Protein AF-A0A9E5EWK5-F1 (afdb_monomer_lite)

Secondary structure (DSSP, 8-state):
----------------S-TT--PPTT---S--SSS-TTEE-TTS-B-TT-SB-TTSSEEEETTEEEE---SS----EESS---SS--EEEEEEPPTT-EEEEESSSSEEEEE-TTTSSS----TT--TTSEEEEEE-

Structure (mmCIF, N/CA/C/O backbone):
data_AF-A0A9E5EWK5-F1
#
_entry.id   AF-A0A9E5EWK5-F1
#
loop_
_atom_site.group_PDB
_atom_site.id
_atom_site.type_symbol
_atom_site.label_atom_id
_atom_site.label_alt_id
_atom_site.label_comp_id
_atom_site.label_asym_id
_atom_site.label_entity_id
_atom_site.label_seq_id
_atom_site.pdbx_PDB_ins_code
_atom_site.Cartn_x
_atom_site.Cartn_y
_atom_site.Cartn_z
_atom_site.occupancy
_atom_site.B_iso_or_equiv
_atom_site.auth_seq_id
_atom_site.auth_comp_id
_atom_site.auth_asym_id
_atom_site.auth_atom_id
_atom_site.pdbx_PDB_model_num
ATOM 1 N N . MET A 1 1 ? -38.463 17.429 -42.740 1.00 44.38 1 MET A N 1
ATOM 2 C CA . MET A 1 1 ? -37.543 18.026 -41.748 1.00 44.38 1 MET A CA 1
ATOM 3 C C . MET A 1 1 ? -37.048 16.875 -40.898 1.00 44.38 1 MET A C 1
ATOM 5 O O . MET A 1 1 ? -37.863 16.232 -40.251 1.00 44.38 1 MET A O 1
ATOM 9 N N . ASN A 1 2 ? -35.772 16.523 -41.029 1.00 39.06 2 ASN A N 1
ATOM 10 C CA . ASN A 1 2 ? -35.231 15.262 -40.527 1.00 39.06 2 ASN A CA 1
ATOM 11 C C . ASN A 1 2 ? -34.687 15.478 -39.111 1.00 39.06 2 ASN A C 1
ATOM 13 O O . ASN A 1 2 ? -33.796 16.304 -38.929 1.00 39.06 2 ASN A O 1
ATOM 17 N N . ALA A 1 3 ? -35.221 14.755 -38.127 1.00 37.91 3 ALA A N 1
ATOM 18 C CA . ALA A 1 3 ? -34.670 14.727 -36.778 1.00 37.91 3 ALA A CA 1
ATOM 19 C C . ALA A 1 3 ? -33.645 13.588 -36.684 1.00 37.91 3 ALA A C 1
ATOM 21 O O . ALA A 1 3 ? -34.001 12.412 -36.728 1.00 37.91 3 ALA A O 1
ATOM 22 N N . THR A 1 4 ? -32.368 13.949 -36.589 1.00 44.97 4 THR A N 1
ATOM 23 C CA . THR A 1 4 ? -31.270 13.017 -36.318 1.00 44.97 4 THR A CA 1
ATOM 24 C C . THR A 1 4 ? -31.229 12.729 -34.819 1.00 44.97 4 THR A C 1
ATOM 26 O O . THR A 1 4 ? -30.990 13.633 -34.021 1.00 44.97 4 THR A O 1
ATOM 29 N N . LEU A 1 5 ? -31.460 11.473 -34.432 1.00 38.50 5 LEU A N 1
ATOM 30 C CA . LEU A 1 5 ? -31.268 10.992 -33.065 1.00 38.50 5 LEU A CA 1
ATOM 31 C C . LEU A 1 5 ? -29.778 10.667 -32.867 1.00 38.50 5 LEU A C 1
ATOM 33 O O . LEU A 1 5 ? -29.259 9.751 -33.501 1.00 38.50 5 LEU A O 1
ATOM 37 N N . ILE A 1 6 ? -29.084 11.420 -32.012 1.00 46.44 6 ILE A N 1
ATOM 38 C CA . ILE A 1 6 ? -27.714 11.105 -31.586 1.00 46.44 6 ILE A CA 1
ATOM 39 C C . ILE A 1 6 ? -27.814 10.329 -30.274 1.00 46.44 6 ILE A C 1
ATOM 41 O O . ILE A 1 6 ? -28.071 10.905 -29.217 1.00 46.44 6 ILE A O 1
ATOM 45 N N . THR A 1 7 ? -27.626 9.014 -30.337 1.00 42.53 7 THR A N 1
ATOM 46 C CA . THR A 1 7 ? -27.492 8.179 -29.142 1.00 42.53 7 THR A CA 1
ATOM 47 C C . THR A 1 7 ? -26.082 8.365 -28.591 1.00 42.53 7 THR A C 1
ATOM 49 O O . THR A 1 7 ? -25.114 7.848 -29.144 1.00 42.53 7 THR A O 1
ATOM 52 N N . LEU A 1 8 ? -25.949 9.136 -27.513 1.00 35.41 8 LEU A N 1
ATOM 53 C CA . LEU A 1 8 ? -24.696 9.263 -26.777 1.00 35.41 8 LEU A CA 1
ATOM 54 C C . LEU A 1 8 ? -24.528 8.012 -25.901 1.00 35.41 8 LEU A C 1
ATOM 56 O O . LEU A 1 8 ? -25.081 7.930 -24.805 1.00 35.41 8 LEU A O 1
ATOM 60 N N . THR A 1 9 ? -23.793 7.009 -26.381 1.00 46.00 9 THR A N 1
ATOM 61 C CA . THR A 1 9 ? -23.341 5.905 -25.527 1.00 46.00 9 THR A CA 1
ATOM 62 C C . THR A 1 9 ? -22.274 6.438 -24.583 1.00 46.00 9 THR A C 1
ATOM 64 O O . THR A 1 9 ? -21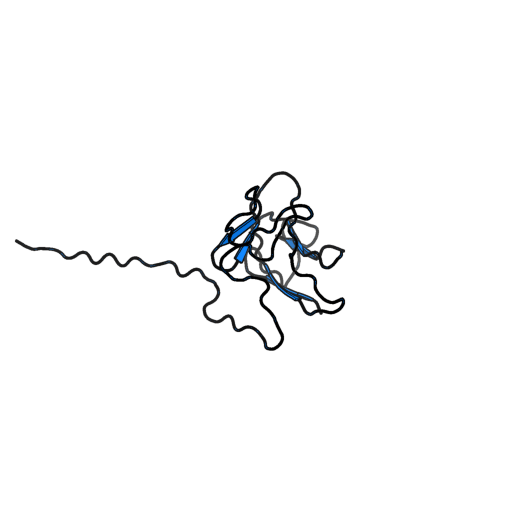.107 6.568 -24.949 1.00 46.00 9 THR A O 1
ATOM 67 N N . LEU A 1 10 ? -22.687 6.776 -23.363 1.00 42.75 10 LEU A N 1
ATOM 68 C CA . LEU A 1 10 ? -21.782 7.039 -22.256 1.00 42.75 10 LEU A CA 1
ATOM 69 C C . LEU A 1 10 ? -21.128 5.707 -21.872 1.00 42.75 10 LEU A C 1
ATOM 71 O O . LEU A 1 10 ? -21.693 4.913 -21.123 1.00 42.75 10 LEU A O 1
ATOM 75 N N . SER A 1 11 ? -19.949 5.431 -22.422 1.00 42.97 11 SER A N 1
ATOM 76 C CA . SER A 1 11 ? -19.096 4.353 -21.939 1.00 42.97 11 SER A CA 1
ATOM 77 C C . SER A 1 11 ? -18.630 4.728 -20.534 1.00 42.97 11 SER A C 1
ATOM 79 O O . SER A 1 11 ? -17.667 5.480 -20.375 1.00 42.97 11 SER A O 1
ATOM 81 N N . LEU A 1 12 ? -19.334 4.241 -19.506 1.00 41.34 12 LEU A N 1
ATOM 82 C CA . LEU A 1 12 ? -18.756 4.153 -18.172 1.00 41.34 12 LEU A CA 1
ATOM 83 C C . LEU A 1 12 ? -17.489 3.311 -18.315 1.00 41.34 12 LEU A C 1
ATOM 85 O O . LEU A 1 12 ? -17.561 2.124 -18.631 1.00 41.34 12 LEU A O 1
ATOM 89 N N . ALA A 1 13 ? -16.331 3.935 -18.112 1.00 38.28 13 ALA A N 1
ATOM 90 C CA . ALA A 1 13 ? -15.112 3.207 -17.824 1.00 38.28 13 ALA A CA 1
ATOM 91 C C . ALA A 1 13 ? -15.381 2.419 -16.538 1.00 38.28 13 ALA A C 1
ATOM 93 O O . ALA A 1 13 ? -15.375 2.979 -15.443 1.00 38.28 13 ALA A O 1
ATOM 94 N N . ILE A 1 14 ? -15.719 1.140 -16.691 1.00 42.34 14 ILE A N 1
ATOM 95 C CA . ILE A 1 14 ? -15.770 0.190 -15.591 1.00 42.34 14 ILE A CA 1
ATOM 96 C C . ILE A 1 14 ? -14.359 0.193 -15.018 1.00 42.34 14 ILE A C 1
ATOM 98 O O . ILE A 1 14 ? -13.403 -0.208 -15.682 1.00 42.34 14 ILE A O 1
ATOM 102 N N . SER A 1 15 ? -14.232 0.748 -13.816 1.00 43.12 15 SER A N 1
ATOM 103 C CA . SER A 1 15 ? -13.030 0.661 -13.008 1.00 43.12 15 SER A CA 1
ATOM 104 C C . SER A 1 15 ? -12.573 -0.788 -13.012 1.00 43.12 15 SER A C 1
ATOM 106 O O . SER A 1 15 ? -13.332 -1.678 -12.641 1.00 43.12 15 SER A O 1
ATOM 108 N N . GLN A 1 16 ? -11.344 -1.010 -13.458 1.00 41.84 16 GLN A N 1
ATOM 109 C CA . GLN A 1 16 ? -10.674 -2.301 -13.506 1.00 41.84 16 GLN A CA 1
ATOM 110 C C . GLN A 1 16 ? -10.341 -2.773 -12.073 1.00 41.84 16 GLN A C 1
ATOM 112 O O . GLN A 1 16 ? -9.182 -2.933 -11.709 1.00 41.84 16 GLN A O 1
ATOM 117 N N . ALA A 1 17 ? -11.357 -2.903 -11.219 1.00 49.75 17 ALA A N 1
ATOM 118 C CA . ALA A 1 17 ? -11.374 -3.942 -10.210 1.00 49.75 17 ALA A CA 1
ATOM 119 C C . ALA A 1 17 ? -11.696 -5.205 -11.008 1.00 49.75 17 ALA A C 1
ATOM 121 O O . ALA A 1 17 ? -12.767 -5.298 -11.606 1.00 49.75 17 ALA A O 1
ATOM 122 N N . ASP A 1 18 ? -10.688 -6.055 -11.158 1.00 57.50 18 ASP A N 1
ATOM 123 C CA . ASP A 1 18 ? -10.648 -7.154 -12.112 1.00 57.50 18 ASP A CA 1
ATOM 124 C C . ASP A 1 18 ? -11.975 -7.927 -12.128 1.00 57.50 18 ASP A C 1
ATOM 126 O O . ASP A 1 18 ? -12.426 -8.423 -11.095 1.00 57.50 18 ASP A O 1
ATOM 130 N N . ALA A 1 19 ? -12.632 -8.002 -13.288 1.00 53.25 19 ALA A N 1
ATOM 131 C CA . ALA A 1 19 ? -13.984 -8.554 -13.431 1.00 53.25 19 ALA A CA 1
ATOM 132 C C . ALA A 1 19 ? -14.075 -10.068 -13.110 1.00 53.25 19 ALA A C 1
ATOM 134 O O . ALA A 1 19 ? -15.131 -10.675 -13.287 1.00 53.25 19 ALA A O 1
ATOM 135 N N . GLY A 1 20 ? -12.981 -10.669 -12.633 1.00 65.88 20 GLY A N 1
ATOM 136 C CA . GLY A 1 20 ? -12.865 -12.057 -12.205 1.00 65.88 20 GLY A CA 1
ATOM 137 C C . GLY A 1 20 ? -12.131 -12.267 -10.877 1.00 65.88 20 GLY A C 1
ATOM 138 O O . GLY A 1 20 ? -11.776 -13.410 -10.601 1.00 65.88 20 GLY A O 1
ATOM 139 N N . PHE A 1 21 ? -11.892 -11.237 -10.048 1.00 80.75 21 PHE A N 1
ATOM 140 C CA . PHE A 1 21 ? -11.300 -11.474 -8.724 1.00 80.75 21 PHE A CA 1
ATOM 141 C C . PHE A 1 21 ? -12.251 -12.316 -7.861 1.00 80.75 21 PHE A C 1
ATOM 143 O O . PHE A 1 21 ? -13.358 -11.890 -7.520 1.00 80.75 21 PHE A O 1
ATOM 150 N N . VAL A 1 22 ? -11.797 -13.509 -7.479 1.00 85.81 22 VAL A N 1
ATOM 151 C CA . VAL A 1 22 ? -12.502 -14.403 -6.558 1.00 85.81 22 VAL A CA 1
ATOM 152 C C . VAL A 1 22 ? -11.692 -14.489 -5.275 1.00 85.81 22 VAL A C 1
ATOM 154 O O . VAL A 1 22 ? -10.545 -14.925 -5.286 1.00 85.81 22 VAL A O 1
ATOM 157 N N . LEU A 1 23 ? -12.302 -14.085 -4.161 1.00 89.56 23 LEU A N 1
ATOM 158 C CA . LEU A 1 23 ? -11.684 -14.207 -2.847 1.00 89.56 23 LEU A CA 1
ATOM 159 C C . LEU A 1 23 ? -11.451 -15.686 -2.517 1.00 89.56 23 LEU A C 1
ATOM 161 O O . LEU A 1 23 ? -12.397 -16.475 -2.477 1.00 89.56 23 LEU A O 1
ATOM 165 N N . GLU A 1 24 ? -10.198 -16.045 -2.257 1.00 92.44 24 GLU A N 1
ATOM 166 C CA . GLU A 1 24 ? -9.836 -17.397 -1.845 1.00 92.44 24 GLU A CA 1
ATOM 167 C C . GLU A 1 24 ? -10.522 -17.780 -0.517 1.00 92.44 24 GLU A C 1
ATOM 169 O O . GLU A 1 24 ? -10.591 -16.958 0.407 1.00 92.44 24 GLU A O 1
ATOM 174 N N . PRO A 1 25 ? -11.014 -19.027 -0.367 1.00 94.31 25 PRO A N 1
ATOM 175 C CA . PRO A 1 25 ? -11.586 -19.489 0.892 1.00 94.31 25 PRO A CA 1
ATOM 176 C C . PRO A 1 25 ? -10.622 -19.296 2.069 1.00 94.31 25 PRO A C 1
ATOM 178 O O . PRO A 1 25 ? -9.459 -19.682 2.005 1.00 94.31 25 PRO A O 1
ATOM 181 N N . GLY A 1 26 ? -11.119 -18.712 3.161 1.00 93.62 26 GLY A N 1
ATOM 182 C CA . GLY A 1 26 ? -10.323 -18.432 4.361 1.00 93.62 26 GLY A CA 1
ATOM 183 C C . GLY A 1 26 ? -9.641 -17.061 4.372 1.00 93.62 26 GLY A C 1
ATOM 184 O O . GLY A 1 26 ? -9.216 -16.620 5.440 1.00 93.62 26 GLY A O 1
ATOM 185 N N . PHE A 1 27 ? -9.604 -16.343 3.246 1.00 95.19 27 PHE A N 1
ATOM 186 C CA . PHE A 1 27 ? -9.165 -14.950 3.223 1.00 95.19 27 PHE A CA 1
ATOM 187 C C . PHE A 1 27 ? -10.303 -13.990 3.564 1.00 95.19 27 PHE A C 1
ATOM 189 O O . PHE A 1 27 ? -11.481 -14.242 3.309 1.00 95.19 27 PHE A O 1
ATOM 196 N N . LYS A 1 28 ? -9.928 -12.837 4.122 1.00 93.38 28 LYS A N 1
ATOM 197 C CA . LYS A 1 28 ? -10.811 -11.689 4.328 1.00 93.38 28 LYS A CA 1
ATOM 198 C C . LYS A 1 28 ? -10.249 -10.501 3.561 1.00 93.38 28 LYS A C 1
ATOM 200 O O . LYS A 1 28 ? -9.063 -10.201 3.666 1.00 93.38 28 LYS A O 1
ATOM 205 N N . LEU A 1 29 ? -11.115 -9.795 2.839 1.00 93.12 29 LEU A N 1
ATOM 206 C CA . LEU A 1 29 ? -10.739 -8.555 2.172 1.00 93.12 29 LEU A CA 1
ATOM 207 C C . LEU A 1 29 ? -10.338 -7.482 3.187 1.00 93.12 29 LEU A C 1
ATOM 209 O O . LEU A 1 29 ? -11.084 -7.182 4.122 1.00 93.12 29 LEU A O 1
ATOM 213 N N . LEU A 1 30 ? -9.172 -6.879 2.958 1.00 93.00 30 LEU A N 1
ATOM 214 C CA . LEU A 1 30 ? -8.732 -5.691 3.683 1.00 93.00 30 LEU A CA 1
ATOM 215 C C . LEU A 1 30 ? -9.262 -4.399 3.044 1.00 93.00 30 LEU A C 1
ATOM 217 O O . LEU A 1 30 ? -9.530 -3.422 3.738 1.00 93.00 30 LEU A O 1
ATOM 221 N N . LEU A 1 31 ? -9.424 -4.402 1.719 1.00 93.12 31 LEU A N 1
ATOM 222 C CA . LEU A 1 31 ? -10.014 -3.303 0.964 1.00 93.12 31 LEU A CA 1
ATOM 223 C C . LEU A 1 31 ? -11.504 -3.566 0.761 1.00 93.12 31 LEU A C 1
ATOM 225 O O . LEU A 1 31 ? -11.891 -4.627 0.282 1.00 93.12 31 LEU A O 1
ATOM 229 N N . ASN A 1 32 ? -12.344 -2.578 1.067 1.00 92.38 32 ASN A N 1
ATOM 230 C CA . ASN A 1 32 ? -13.780 -2.650 0.778 1.00 92.38 32 ASN A CA 1
ATOM 231 C C . ASN A 1 32 ? -14.129 -2.232 -0.667 1.00 92.38 32 ASN A C 1
ATOM 233 O O . ASN A 1 32 ? -15.295 -2.247 -1.051 1.00 92.38 32 ASN A O 1
ATOM 237 N N . GLY A 1 33 ? -13.126 -1.804 -1.440 1.00 91.19 33 GLY A N 1
ATOM 238 C CA . GLY A 1 33 ? -13.241 -1.377 -2.833 1.00 91.19 33 GLY A CA 1
ATOM 239 C C . GLY A 1 33 ? -13.875 0.002 -3.069 1.00 91.19 33 GLY A C 1
ATOM 240 O O . GLY A 1 33 ? -13.977 0.425 -4.221 1.00 91.19 33 GLY A O 1
ATOM 241 N N . LYS A 1 34 ? -14.280 0.718 -2.015 1.00 95.19 34 LYS A N 1
ATOM 242 C CA . LYS A 1 34 ? -15.056 1.963 -2.101 1.00 95.19 34 LYS A CA 1
ATOM 243 C C . LYS A 1 34 ? -14.336 3.172 -1.512 1.00 95.19 34 LYS A C 1
ATOM 245 O O . LYS A 1 34 ? -14.307 4.228 -2.136 1.00 95.19 34 LYS A O 1
ATOM 250 N N . ASP A 1 35 ? -13.820 3.042 -0.298 1.00 98.19 35 ASP A N 1
ATOM 251 C CA . ASP A 1 35 ? -13.277 4.150 0.487 1.00 98.19 35 ASP A CA 1
ATOM 252 C C . ASP A 1 35 ? -12.151 3.663 1.419 1.00 98.19 35 ASP A C 1
ATOM 254 O O . ASP A 1 35 ? -11.723 2.511 1.355 1.00 98.19 35 ASP A O 1
ATOM 258 N N . LEU A 1 36 ? -11.625 4.551 2.262 1.00 98.50 36 LEU A N 1
ATOM 259 C CA . LEU A 1 36 ? -10.544 4.251 3.205 1.00 98.50 36 LEU A CA 1
ATOM 260 C C . LEU A 1 36 ? -11.053 3.720 4.557 1.00 98.50 36 LEU A C 1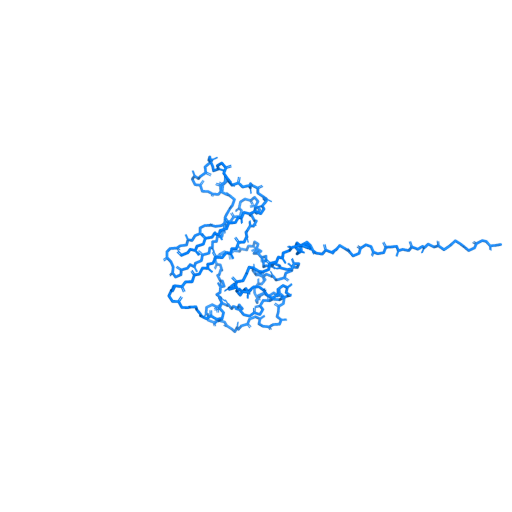
ATOM 262 O O . LEU A 1 36 ? -10.338 3.806 5.558 1.00 98.50 36 LEU A O 1
ATOM 266 N N . THR A 1 37 ? -12.267 3.166 4.616 1.00 98.25 37 THR A N 1
ATOM 267 C CA . THR A 1 37 ? -12.776 2.531 5.842 1.00 98.25 37 THR A CA 1
ATOM 268 C C . THR A 1 37 ? -11.849 1.424 6.316 1.00 98.25 37 THR A C 1
ATOM 270 O O . THR A 1 37 ? -11.370 0.610 5.527 1.00 98.25 37 THR A O 1
ATOM 273 N N . GLY A 1 38 ? -11.600 1.394 7.623 1.00 97.62 38 GLY A N 1
ATOM 274 C CA . GLY A 1 38 ? -10.656 0.467 8.239 1.00 97.62 38 GLY A CA 1
ATOM 275 C C . GLY A 1 38 ? -9.198 0.922 8.172 1.00 97.62 38 GLY A C 1
ATOM 276 O O . GLY A 1 38 ? -8.330 0.169 8.613 1.00 97.62 38 GLY A O 1
ATOM 277 N N . TRP A 1 39 ? -8.916 2.140 7.697 1.00 98.38 39 TRP A N 1
ATOM 278 C CA . TRP A 1 39 ? -7.575 2.727 7.663 1.00 98.38 39 TRP A CA 1
ATOM 279 C C . TRP A 1 39 ? -7.490 4.012 8.484 1.00 98.38 39 TRP A C 1
ATOM 281 O O . TRP A 1 39 ? -8.456 4.767 8.605 1.00 98.38 39 TRP A O 1
ATOM 291 N N . ARG A 1 40 ? -6.311 4.282 9.051 1.00 97.88 40 ARG A N 1
ATOM 292 C CA . ARG A 1 40 ? -6.027 5.499 9.826 1.00 97.88 40 ARG A CA 1
ATOM 293 C C . ARG A 1 40 ? -4.560 5.906 9.760 1.00 97.88 40 ARG A C 1
ATOM 295 O O . ARG A 1 40 ? -3.700 5.105 9.402 1.00 97.88 40 ARG A O 1
ATOM 302 N N . TYR A 1 41 ? -4.260 7.122 10.202 1.00 97.25 41 TYR A N 1
ATOM 303 C CA . TYR A 1 41 ? -2.915 7.474 10.673 1.00 97.25 41 TYR A CA 1
ATOM 304 C C . TYR A 1 41 ? -2.721 7.048 12.129 1.00 97.25 41 TYR A C 1
ATOM 306 O O . TYR A 1 41 ? -3.698 6.880 12.855 1.00 97.25 41 TYR A O 1
ATOM 314 N N . SER A 1 42 ? -1.467 6.866 12.554 1.00 91.56 42 SER A N 1
ATOM 315 C CA . SER A 1 42 ? -1.101 6.257 13.845 1.00 91.56 42 SER A CA 1
ATOM 316 C C . SER A 1 42 ? -1.840 6.876 15.027 1.00 91.56 42 SER A C 1
ATOM 318 O O . SER A 1 42 ? -2.365 6.156 15.868 1.00 91.56 42 SER A O 1
ATOM 320 N N . ASN A 1 43 ? -1.935 8.206 15.035 1.00 87.12 43 ASN A N 1
ATOM 321 C CA . ASN A 1 43 ? -2.594 8.990 16.079 1.00 87.12 43 ASN A CA 1
ATOM 322 C C . ASN A 1 43 ? -3.794 9.789 15.541 1.00 87.12 43 ASN A C 1
ATOM 324 O O . ASN A 1 43 ? -4.166 10.812 16.110 1.00 87.12 43 ASN A O 1
ATOM 328 N N . GLY A 1 44 ? -4.359 9.373 14.405 1.00 91.88 44 GLY A N 1
ATOM 329 C CA . GLY A 1 44 ? -5.485 10.044 13.758 1.00 91.88 44 GLY A CA 1
ATOM 330 C C . GLY A 1 44 ? -6.796 9.266 13.895 1.00 91.88 44 GLY A C 1
ATOM 331 O O . GLY A 1 44 ? -6.775 8.060 14.162 1.00 91.88 44 GLY A O 1
ATOM 332 N N . PRO A 1 45 ? -7.947 9.928 13.679 1.00 96.06 45 PRO A N 1
ATOM 333 C CA . PRO A 1 45 ? -9.211 9.219 13.530 1.00 96.06 45 PRO A CA 1
ATOM 334 C C . PRO A 1 45 ? -9.165 8.299 12.303 1.00 96.06 45 PRO A C 1
ATOM 336 O O . PRO A 1 45 ? -8.398 8.531 11.364 1.00 96.06 45 PRO A O 1
ATOM 339 N N . ALA A 1 46 ? -10.024 7.280 12.300 1.00 97.62 46 ALA A N 1
ATOM 340 C CA . ALA A 1 46 ? -10.233 6.455 11.119 1.00 97.62 46 ALA A CA 1
ATOM 341 C C . ALA A 1 46 ? -10.742 7.291 9.934 1.00 97.62 46 ALA A C 1
ATOM 343 O O . ALA A 1 46 ? -11.417 8.317 10.095 1.00 97.62 46 ALA A O 1
ATOM 344 N N . PHE A 1 47 ? -10.422 6.836 8.727 1.00 98.12 47 PHE A N 1
ATOM 345 C CA . PHE A 1 47 ? -10.889 7.420 7.474 1.00 98.12 47 PHE A CA 1
ATOM 346 C C . PHE A 1 47 ? -12.206 6.793 6.994 1.00 98.12 47 PHE A C 1
ATOM 348 O O . PHE A 1 47 ? -12.497 6.809 5.801 1.00 98.12 47 PHE A O 1
ATOM 355 N N . ASP A 1 48 ? -13.014 6.263 7.913 1.00 97.88 48 ASP A N 1
ATOM 356 C CA . ASP A 1 48 ? -14.260 5.572 7.586 1.00 97.88 48 ASP A CA 1
ATOM 357 C C . ASP A 1 48 ? -15.212 6.455 6.769 1.00 97.88 48 ASP A C 1
ATOM 359 O O . ASP A 1 48 ? -15.468 7.618 7.095 1.00 97.88 48 ASP A O 1
ATOM 363 N N . GLY A 1 49 ? -15.686 5.899 5.652 1.00 98.00 49 GLY A N 1
ATOM 364 C CA . GLY A 1 49 ? -16.517 6.581 4.659 1.00 98.00 49 GLY A CA 1
ATOM 365 C C . GLY A 1 49 ? -15.800 7.636 3.807 1.00 98.00 49 GLY A C 1
ATOM 366 O O . GLY A 1 49 ? -16.449 8.286 2.985 1.00 98.00 49 GLY A O 1
ATOM 367 N N . LYS A 1 50 ? -14.487 7.853 3.975 1.00 98.50 50 LYS A N 1
ATOM 368 C CA . LYS A 1 50 ? -13.738 8.895 3.254 1.00 98.50 50 LYS A CA 1
ATOM 369 C C . LYS A 1 50 ? -12.980 8.321 2.067 1.00 98.50 50 LYS A C 1
ATOM 371 O O . LYS A 1 50 ? -12.187 7.396 2.202 1.00 98.50 50 LYS A O 1
ATOM 376 N N . ALA A 1 51 ? -13.138 8.959 0.911 1.00 98.25 51 ALA A N 1
ATOM 377 C CA . ALA A 1 51 ? -12.351 8.633 -0.276 1.00 98.25 51 ALA A CA 1
ATOM 378 C C . ALA A 1 51 ? -10.881 9.081 -0.169 1.00 98.25 51 ALA A C 1
ATOM 380 O O . ALA A 1 51 ? -10.043 8.569 -0.899 1.00 98.25 51 ALA A O 1
ATOM 381 N N . ASN A 1 52 ? -10.555 10.031 0.717 1.00 98.19 52 ASN A N 1
ATOM 382 C CA . ASN A 1 52 ? -9.211 10.595 0.857 1.00 98.19 52 ASN A CA 1
ATOM 383 C C . ASN A 1 52 ? -8.794 10.681 2.328 1.00 98.19 52 ASN A C 1
ATOM 385 O O . ASN A 1 52 ? -9.610 11.009 3.195 1.00 98.19 52 ASN A O 1
ATOM 389 N N . ALA A 1 53 ? -7.510 10.445 2.591 1.00 97.12 53 ALA A N 1
ATOM 390 C CA . ALA A 1 53 ? -6.885 10.790 3.859 1.00 97.12 53 ALA A CA 1
ATOM 391 C C . ALA A 1 53 ? -6.830 12.317 4.024 1.00 97.12 53 ALA A C 1
ATOM 393 O O . ALA A 1 53 ? -6.909 13.071 3.052 1.00 97.12 53 ALA A O 1
ATOM 394 N N . SER A 1 54 ? -6.682 12.786 5.263 1.00 93.44 54 SER A N 1
ATOM 395 C CA . SER A 1 54 ? -6.796 14.212 5.609 1.00 93.44 54 SER A CA 1
ATOM 396 C C . SER A 1 54 ? -5.790 15.132 4.910 1.00 93.44 54 SER A C 1
ATOM 398 O O . SER A 1 54 ? -6.062 16.317 4.760 1.00 93.44 54 SER A O 1
ATOM 400 N N . ASP A 1 55 ? -4.639 14.607 4.500 1.00 93.56 55 ASP A N 1
ATOM 401 C CA . ASP A 1 55 ? -3.571 15.327 3.794 1.00 93.56 55 ASP A CA 1
ATOM 402 C C . ASP A 1 55 ? -3.524 15.006 2.288 1.00 93.56 55 ASP A C 1
ATOM 404 O O . ASP A 1 55 ? -2.614 15.444 1.588 1.00 93.56 55 ASP A O 1
ATOM 408 N N . GLY A 1 56 ? -4.469 14.201 1.790 1.00 95.00 56 GLY A N 1
ATOM 409 C CA . GLY A 1 56 ? -4.502 13.742 0.404 1.00 95.00 56 GLY A CA 1
ATOM 410 C C . GLY A 1 56 ? -3.399 12.748 0.031 1.00 95.00 56 GLY A C 1
ATOM 411 O O . GLY A 1 56 ? -3.312 12.377 -1.138 1.00 95.00 56 GLY A O 1
ATOM 412 N N . ARG A 1 57 ? -2.570 12.273 0.974 1.00 96.50 57 ARG A N 1
ATOM 413 C CA . ARG A 1 57 ? -1.496 11.316 0.664 1.00 96.50 57 ARG A CA 1
ATOM 414 C C . ARG A 1 57 ? -2.033 9.982 0.168 1.00 96.50 57 ARG A C 1
ATOM 416 O O . ARG A 1 57 ? -1.388 9.333 -0.647 1.00 96.50 57 ARG A O 1
ATOM 423 N N . TYR A 1 58 ? -3.194 9.579 0.662 1.00 98.06 58 TYR A N 1
ATOM 424 C CA . TYR A 1 58 ? -3.832 8.340 0.262 1.00 98.06 58 TYR A CA 1
ATOM 425 C C . TYR A 1 58 ? -5.256 8.594 -0.186 1.00 98.06 58 TYR A C 1
ATOM 427 O O . TYR A 1 58 ? -5.975 9.394 0.418 1.00 98.06 58 TYR A O 1
ATOM 435 N N . SER A 1 59 ? -5.660 7.880 -1.227 1.00 98.19 59 SER A N 1
ATOM 436 C CA . SER A 1 59 ? -7.017 7.933 -1.757 1.00 98.19 59 SER A CA 1
ATOM 437 C C . SER A 1 59 ? -7.505 6.540 -2.127 1.00 98.19 59 SER A C 1
ATOM 439 O O . SER A 1 59 ? -6.713 5.694 -2.529 1.00 98.19 59 SER A O 1
ATOM 441 N N . ALA A 1 60 ? -8.797 6.294 -1.973 1.00 98.00 60 ALA A N 1
ATOM 442 C CA . ALA A 1 60 ? -9.459 5.094 -2.451 1.00 98.00 60 ALA A CA 1
ATOM 443 C C . ALA A 1 60 ? -10.168 5.418 -3.761 1.00 98.00 60 ALA A C 1
ATOM 445 O O . ALA A 1 60 ? -10.959 6.362 -3.840 1.00 98.00 60 ALA A O 1
ATOM 446 N N . LYS A 1 61 ? -9.868 4.648 -4.801 1.00 95.38 61 LYS A N 1
ATOM 447 C CA . LYS A 1 61 ? -10.459 4.832 -6.123 1.00 95.38 61 LYS A CA 1
ATOM 448 C C . LYS A 1 61 ? -10.371 3.528 -6.894 1.00 95.38 61 LYS A C 1
ATOM 450 O O . LYS A 1 61 ? -9.333 2.879 -6.860 1.00 95.38 61 LYS A O 1
ATOM 455 N N . ASP A 1 62 ? -11.421 3.172 -7.631 1.00 91.06 62 ASP A N 1
ATOM 456 C CA . ASP A 1 62 ? -11.415 2.019 -8.542 1.00 91.06 62 ASP A CA 1
ATOM 457 C C . ASP A 1 62 ? -10.976 0.707 -7.857 1.00 91.06 62 ASP A C 1
ATOM 459 O O . ASP A 1 62 ? -10.101 0.007 -8.368 1.00 91.06 62 ASP A O 1
ATOM 463 N N . GLY A 1 63 ? -11.499 0.415 -6.662 1.00 91.69 63 GLY A N 1
ATOM 464 C CA . GLY A 1 63 ? -11.179 -0.817 -5.935 1.00 91.69 63 GLY A CA 1
ATOM 465 C C . GLY A 1 63 ? -9.832 -0.839 -5.196 1.00 91.69 63 GLY A C 1
ATOM 466 O O . GLY A 1 63 ? -9.555 -1.807 -4.494 1.00 91.69 63 GLY A O 1
ATOM 467 N N . LYS A 1 64 ? -9.002 0.205 -5.315 1.00 94.69 64 LYS A N 1
ATOM 468 C CA . LYS A 1 64 ? -7.619 0.243 -4.804 1.00 94.69 64 LYS A CA 1
ATOM 469 C C . LYS A 1 64 ? -7.349 1.455 -3.918 1.00 94.69 64 LYS A C 1
ATOM 471 O O . LYS A 1 64 ? -8.022 2.481 -4.019 1.00 94.69 64 LYS A O 1
ATOM 476 N N . ILE A 1 65 ? -6.306 1.344 -3.097 1.00 97.75 65 ILE A N 1
ATOM 477 C CA . ILE A 1 65 ? -5.679 2.488 -2.433 1.00 97.75 65 ILE A CA 1
ATOM 478 C C . ILE A 1 65 ? -4.557 3.008 -3.331 1.00 97.75 65 ILE A C 1
ATOM 480 O O . ILE A 1 65 ? -3.700 2.252 -3.779 1.00 97.75 65 ILE A O 1
ATOM 484 N N . ILE A 1 66 ? -4.567 4.310 -3.584 1.00 97.44 66 ILE A N 1
ATOM 485 C CA . ILE A 1 66 ? -3.558 5.038 -4.345 1.00 97.44 66 ILE A CA 1
ATOM 486 C C . ILE A 1 66 ? -2.731 5.860 -3.360 1.00 97.44 66 ILE A C 1
ATOM 488 O O . ILE A 1 66 ? -3.286 6.623 -2.565 1.00 97.44 66 ILE A O 1
ATOM 492 N N . VAL A 1 67 ? -1.407 5.713 -3.434 1.00 97.19 67 VAL A N 1
ATOM 493 C CA . VAL A 1 67 ? -0.445 6.551 -2.712 1.00 97.19 67 VAL A CA 1
ATOM 494 C C . VAL A 1 67 ? -0.053 7.716 -3.615 1.00 97.19 67 VAL A C 1
ATOM 496 O O . VAL A 1 67 ? 0.559 7.519 -4.660 1.00 97.19 67 VAL A O 1
ATOM 499 N N . ASN A 1 68 ? -0.408 8.931 -3.214 1.00 96.88 68 ASN A N 1
ATOM 500 C CA . ASN A 1 68 ? -0.137 10.144 -3.972 1.00 96.88 68 ASN A CA 1
ATOM 501 C C . ASN A 1 68 ? 1.263 10.703 -3.637 1.00 96.88 68 ASN A C 1
ATOM 503 O O . ASN A 1 68 ? 1.711 10.620 -2.485 1.00 96.88 68 ASN A O 1
ATOM 507 N N . PRO A 1 69 ? 1.973 11.311 -4.604 1.00 93.81 69 PRO A N 1
ATOM 508 C CA . PRO A 1 69 ? 3.230 12.003 -4.334 1.00 93.81 69 PRO A CA 1
ATOM 509 C C . PRO A 1 69 ? 3.066 13.125 -3.300 1.00 93.81 69 PRO A C 1
ATOM 511 O O . PRO A 1 69 ? 2.052 13.818 -3.257 1.00 93.81 69 PRO A O 1
ATOM 514 N N . GLY A 1 70 ? 4.091 13.347 -2.479 1.00 90.12 70 GLY A N 1
ATOM 515 C CA . GLY A 1 70 ? 4.077 14.415 -1.481 1.00 90.12 70 GLY A CA 1
ATOM 516 C C . GLY A 1 70 ? 5.367 14.488 -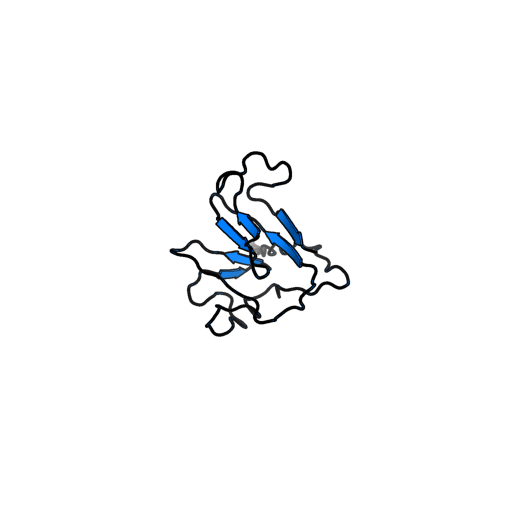0.670 1.00 90.12 70 GLY A C 1
ATOM 517 O O . GLY A 1 70 ? 6.179 13.560 -0.681 1.00 90.12 70 GLY A O 1
ATOM 518 N N . LYS A 1 71 ? 5.556 15.594 0.056 1.00 87.12 71 LYS A N 1
ATOM 519 C CA . LYS A 1 71 ? 6.758 15.833 0.869 1.00 87.12 71 LYS A CA 1
ATOM 520 C C . LYS A 1 71 ? 6.739 15.029 2.168 1.00 87.12 71 LYS A C 1
ATOM 522 O O . LYS A 1 71 ? 5.724 14.988 2.856 1.00 87.12 71 LYS A O 1
ATOM 527 N N . GLY A 1 72 ? 7.882 14.449 2.523 1.00 87.88 72 GLY A N 1
ATOM 528 C CA . GLY A 1 72 ? 8.047 13.665 3.747 1.00 87.88 72 GLY A CA 1
ATOM 529 C C . GLY A 1 72 ? 7.367 12.297 3.699 1.00 87.88 72 GLY A C 1
ATOM 530 O O . GLY A 1 72 ? 6.659 11.961 2.745 1.00 87.88 72 GLY A O 1
ATOM 531 N N . THR A 1 73 ? 7.600 11.517 4.751 1.00 87.31 73 THR A N 1
ATOM 532 C CA . THR A 1 73 ? 7.033 10.179 4.918 1.00 87.31 73 THR A CA 1
ATOM 533 C C . THR A 1 73 ? 5.662 10.271 5.564 1.00 87.31 73 THR A C 1
ATOM 535 O O . THR A 1 73 ? 5.498 10.889 6.613 1.00 87.31 73 THR A O 1
ATOM 538 N N . ALA A 1 74 ? 4.697 9.589 4.969 1.00 92.88 74 ALA A N 1
ATOM 539 C CA . ALA A 1 74 ? 3.403 9.329 5.567 1.00 92.88 74 ALA A CA 1
ATOM 540 C C . ALA A 1 74 ? 3.164 7.818 5.540 1.00 92.88 74 ALA A C 1
ATOM 542 O O . ALA A 1 74 ? 3.693 7.109 4.684 1.00 92.88 74 ALA A O 1
ATOM 543 N N . GLN A 1 75 ? 2.446 7.337 6.544 1.00 95.25 75 GLN A N 1
ATOM 544 C CA . GLN A 1 75 ? 2.151 5.927 6.767 1.00 95.25 75 GLN A CA 1
ATOM 545 C C . GLN A 1 75 ? 0.688 5.837 7.187 1.00 95.25 75 GLN A C 1
ATOM 547 O O . GLN A 1 75 ? 0.210 6.709 7.912 1.00 95.25 75 GLN A O 1
ATOM 552 N N . MET A 1 76 ? -0.009 4.793 6.750 1.00 96.19 76 MET A N 1
ATOM 553 C CA . MET A 1 76 ? -1.326 4.431 7.263 1.00 96.19 76 MET A CA 1
ATOM 554 C C . MET A 1 76 ? -1.283 3.037 7.876 1.00 96.19 76 MET A C 1
ATOM 556 O O . MET A 1 76 ? -0.441 2.213 7.521 1.00 96.19 76 MET A O 1
ATOM 560 N N . TRP A 1 77 ? -2.214 2.786 8.783 1.00 97.06 77 TRP A N 1
ATOM 561 C CA . TRP A 1 77 ? -2.374 1.529 9.493 1.00 97.06 77 TRP A CA 1
ATOM 562 C C . TRP A 1 77 ? -3.795 1.033 9.326 1.00 97.06 77 TRP A C 1
ATOM 564 O O . TRP A 1 77 ? -4.733 1.828 9.217 1.00 97.06 77 TRP A O 1
ATOM 574 N N . THR A 1 78 ? -3.946 -0.283 9.386 1.00 96.81 78 THR A N 1
ATOM 575 C CA . THR A 1 78 ? -5.246 -0.894 9.608 1.00 96.81 78 THR A CA 1
ATOM 576 C C . THR A 1 78 ? -5.769 -0.463 10.979 1.00 96.81 78 THR A C 1
ATOM 578 O O . THR A 1 78 ? -5.020 -0.343 11.952 1.00 96.81 78 THR A O 1
ATOM 581 N N . VAL A 1 79 ? -7.067 -0.188 11.064 1.00 96.88 79 VAL A N 1
ATOM 582 C CA . VAL A 1 79 ? -7.767 -0.010 12.343 1.00 96.88 79 VAL A CA 1
ATOM 583 C C . VAL A 1 79 ? -7.892 -1.361 13.041 1.00 96.88 79 VAL A C 1
ATOM 585 O O . VAL A 1 79 ? -7.722 -1.449 14.252 1.00 96.88 79 VAL A O 1
ATOM 588 N N . GLN A 1 80 ? -8.159 -2.413 12.263 1.00 95.12 80 GLN A N 1
ATOM 589 C CA . GLN A 1 80 ? -8.173 -3.788 12.740 1.00 95.12 80 GLN A CA 1
ATOM 590 C C . GLN A 1 80 ? -6.749 -4.257 13.084 1.00 95.12 80 GLN A C 1
ATOM 592 O O . GLN A 1 80 ? -5.806 -4.020 12.326 1.00 95.12 80 GLN A O 1
ATOM 597 N N . GLU A 1 81 ? -6.629 -4.991 14.188 1.00 94.44 81 GLU A N 1
ATOM 598 C CA . GLU A 1 81 ? -5.447 -5.781 14.527 1.00 94.44 81 GLU A CA 1
ATOM 599 C C . GLU A 1 81 ? -5.613 -7.238 14.073 1.00 94.44 81 GLU A C 1
ATOM 601 O O . GLU A 1 81 ? -6.726 -7.748 13.910 1.00 94.44 81 GLU A O 1
ATOM 606 N N . PHE A 1 82 ? -4.485 -7.909 13.859 1.00 94.69 82 PHE A N 1
ATOM 607 C CA . PHE A 1 82 ? -4.427 -9.282 13.368 1.00 94.69 82 PHE A CA 1
ATOM 608 C C . PHE A 1 82 ? -3.648 -10.159 14.353 1.00 94.69 82 PHE A C 1
ATOM 610 O O . PHE A 1 82 ? -2.745 -9.646 15.026 1.00 94.69 82 PHE A O 1
ATOM 617 N N . PRO A 1 83 ? -3.974 -11.466 14.439 1.00 94.50 83 PRO A N 1
ATOM 618 C CA . PRO A 1 83 ? -3.212 -12.417 15.245 1.00 94.50 83 PRO A CA 1
ATOM 619 C C . PRO A 1 83 ? -1.731 -12.427 14.854 1.00 94.50 83 PRO A C 1
ATOM 621 O O . PRO A 1 83 ? -1.342 -11.898 13.811 1.00 94.50 83 PRO A O 1
ATOM 624 N N . THR A 1 84 ? -0.887 -13.023 15.701 1.00 92.56 84 THR A N 1
ATOM 625 C CA . THR A 1 84 ? 0.550 -13.156 15.416 1.00 92.56 84 THR A CA 1
ATOM 626 C C . THR A 1 84 ? 0.778 -13.773 14.040 1.00 92.56 84 THR A C 1
ATOM 628 O O . THR A 1 84 ? 1.471 -13.161 13.222 1.00 92.56 84 THR A O 1
ATOM 631 N N . ASP A 1 85 ? 0.097 -14.886 13.780 1.00 95.31 85 ASP A N 1
ATOM 632 C CA . ASP A 1 85 ? 0.206 -15.650 12.545 1.00 95.31 85 ASP A CA 1
ATOM 633 C C . ASP A 1 85 ? -0.978 -15.328 11.634 1.00 95.31 85 ASP A C 1
ATOM 635 O O . ASP A 1 85 ? -2.142 -15.435 12.033 1.00 95.31 85 ASP A O 1
ATOM 639 N N . PHE A 1 86 ? -0.683 -14.902 10.412 1.00 95.62 86 PHE A N 1
ATOM 640 C CA . PHE A 1 86 ? -1.676 -14.636 9.383 1.00 95.62 86 PHE A CA 1
ATOM 641 C C . PHE A 1 86 ? -1.037 -14.751 8.005 1.00 95.62 86 PHE A C 1
ATOM 643 O O . PHE A 1 86 ? 0.137 -14.447 7.831 1.00 95.62 86 PHE A O 1
ATOM 650 N N . HIS A 1 87 ? -1.856 -15.107 7.022 1.00 96.94 87 HIS A N 1
ATOM 651 C CA . HIS A 1 87 ? -1.464 -15.117 5.623 1.00 96.94 87 HIS A CA 1
ATOM 652 C C . HIS A 1 87 ? -1.919 -13.805 4.963 1.00 96.94 87 HIS A C 1
ATOM 654 O O . HIS A 1 87 ? -3.115 -13.507 4.923 1.00 96.94 87 HIS A O 1
ATOM 660 N N . LEU A 1 88 ? -0.977 -13.006 4.458 1.00 96.06 88 LEU A N 1
ATOM 661 C CA . LEU A 1 88 ? -1.245 -11.799 3.674 1.00 96.06 88 LEU A CA 1
ATOM 662 C C . LEU A 1 88 ? -0.936 -12.023 2.196 1.00 96.06 88 LEU A C 1
ATOM 664 O O . LEU A 1 88 ? 0.194 -12.340 1.846 1.00 96.06 88 LEU A O 1
ATOM 668 N N . LYS A 1 89 ? -1.922 -11.738 1.344 1.00 96.12 89 LYS A N 1
ATOM 669 C CA . LYS A 1 89 ? -1.762 -11.581 -0.104 1.00 96.12 89 LYS A CA 1
ATOM 670 C C . LYS A 1 89 ? -2.158 -10.169 -0.506 1.00 96.12 89 LYS A C 1
ATOM 672 O O . LYS A 1 89 ? -3.189 -9.668 -0.050 1.00 96.12 89 LYS A O 1
ATOM 677 N N . LEU A 1 90 ? -1.351 -9.524 -1.337 1.00 95.50 90 LEU A N 1
ATOM 678 C CA . LEU A 1 90 ? -1.677 -8.230 -1.929 1.00 95.50 90 LEU A CA 1
ATOM 679 C C . LEU A 1 90 ? -0.999 -8.055 -3.279 1.00 95.50 90 LEU A C 1
ATOM 681 O O . LEU A 1 90 ? 0.075 -8.595 -3.527 1.00 95.50 90 LEU A O 1
ATOM 685 N N . GLU A 1 91 ? -1.594 -7.205 -4.103 1.00 96.00 91 GLU A N 1
ATOM 686 C CA . GLU A 1 91 ? -0.981 -6.727 -5.332 1.00 96.00 91 GLU A CA 1
ATOM 687 C C . GLU A 1 91 ? -0.583 -5.258 -5.188 1.00 96.00 91 GLU A C 1
ATOM 689 O O . GLU A 1 91 ? -1.277 -4.458 -4.552 1.00 96.00 91 GLU A O 1
ATOM 694 N N . PHE A 1 92 ? 0.532 -4.878 -5.804 1.00 97.06 92 PHE A N 1
ATOM 695 C CA . PHE A 1 92 ? 0.960 -3.490 -5.912 1.00 97.06 92 PHE A CA 1
ATOM 696 C C . PHE A 1 92 ? 1.392 -3.163 -7.339 1.00 97.06 92 PHE A C 1
ATOM 698 O O . PHE A 1 92 ? 1.931 -3.999 -8.061 1.00 97.06 92 PHE A O 1
ATOM 705 N N . ARG A 1 93 ? 1.208 -1.902 -7.726 1.00 97.44 93 ARG A N 1
ATOM 706 C CA . ARG A 1 93 ? 1.746 -1.339 -8.964 1.00 97.44 93 ARG A CA 1
ATOM 707 C C . ARG A 1 93 ? 2.523 -0.077 -8.632 1.00 97.44 93 ARG A C 1
ATOM 709 O O . ARG A 1 93 ? 1.968 0.851 -8.047 1.00 97.44 93 ARG A O 1
ATOM 716 N N . ALA A 1 94 ? 3.795 -0.049 -9.008 1.00 96.94 94 ALA A N 1
ATOM 717 C CA . ALA A 1 94 ? 4.677 1.084 -8.763 1.00 96.94 94 ALA A CA 1
ATOM 718 C C . ALA A 1 94 ? 4.870 1.906 -10.043 1.00 96.94 94 ALA A C 1
ATOM 720 O O . ALA A 1 94 ? 5.330 1.382 -11.057 1.00 96.94 94 ALA A O 1
ATOM 721 N N . GLU A 1 95 ? 4.533 3.194 -9.992 1.00 96.44 95 GLU A N 1
ATOM 722 C CA . GLU A 1 95 ? 4.921 4.140 -11.042 1.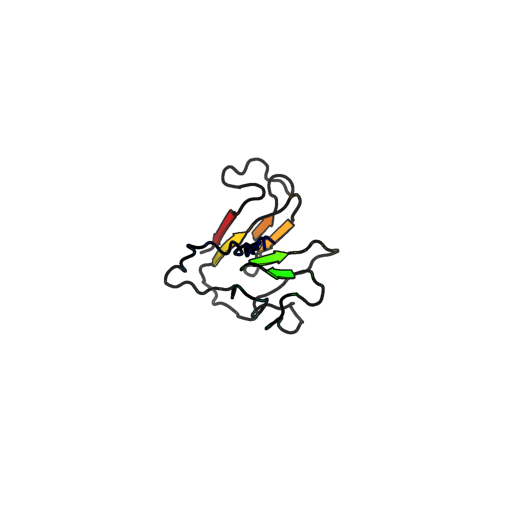00 96.44 95 GLU A CA 1
ATOM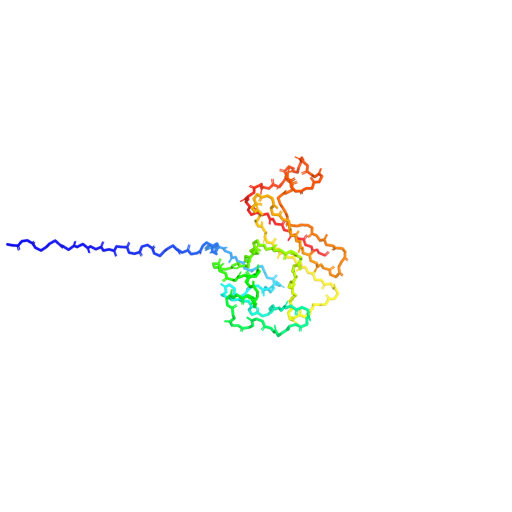 723 C C . GLU A 1 95 ? 6.429 4.407 -11.014 1.00 96.44 95 GLU A C 1
ATOM 725 O O . GLU A 1 95 ? 7.114 4.057 -10.054 1.00 96.44 95 GLU A O 1
ATOM 730 N N . VAL A 1 96 ? 6.947 5.039 -12.068 1.00 95.38 96 VAL A N 1
ATOM 731 C CA . VAL A 1 96 ? 8.375 5.354 -12.180 1.00 95.38 96 VAL A CA 1
ATOM 732 C C . VAL A 1 96 ? 8.843 6.155 -10.960 1.00 95.38 96 VAL A C 1
ATOM 734 O O . VAL A 1 96 ? 8.223 7.155 -10.598 1.00 95.38 96 VAL A O 1
ATOM 737 N N . ASN A 1 97 ? 9.948 5.732 -10.341 1.00 93.62 97 ASN A N 1
ATOM 738 C CA . ASN A 1 97 ? 10.503 6.296 -9.096 1.00 93.62 97 ASN A CA 1
ATOM 739 C C . ASN A 1 97 ? 9.628 6.155 -7.835 1.00 93.62 97 ASN A C 1
ATOM 741 O O . ASN A 1 97 ? 9.983 6.721 -6.798 1.00 93.62 97 ASN A O 1
ATOM 745 N N . ALA A 1 98 ? 8.505 5.434 -7.874 1.00 95.38 98 ALA A N 1
ATOM 746 C CA . ALA A 1 98 ? 7.711 5.218 -6.671 1.00 95.38 98 ALA A CA 1
ATOM 747 C C . ALA A 1 98 ? 8.515 4.413 -5.637 1.00 95.38 98 ALA A C 1
ATOM 749 O O . ALA A 1 98 ? 9.117 3.389 -5.966 1.00 95.38 98 ALA A O 1
ATOM 750 N N . ASP A 1 99 ? 8.489 4.863 -4.383 1.00 94.00 99 ASP A N 1
ATOM 751 C CA . ASP A 1 99 ? 9.088 4.172 -3.242 1.00 94.00 99 ASP A CA 1
ATOM 752 C C . ASP A 1 99 ? 8.077 4.124 -2.088 1.00 94.00 99 ASP A C 1
ATOM 754 O O . ASP A 1 99 ? 7.661 5.153 -1.548 1.00 94.00 99 ASP A O 1
ATOM 758 N N . SER A 1 100 ? 7.630 2.918 -1.754 1.00 94.62 100 SER A N 1
ATOM 759 C CA . SER A 1 100 ? 6.682 2.630 -0.685 1.00 94.62 100 SER A CA 1
ATOM 760 C C . SER A 1 100 ? 7.013 1.281 -0.047 1.00 94.62 100 SER A C 1
ATOM 762 O O . SER A 1 100 ? 8.009 0.637 -0.375 1.00 94.62 100 SER A O 1
ATOM 764 N N . GLY A 1 101 ? 6.169 0.817 0.867 1.00 94.88 101 GLY A N 1
ATOM 765 C CA . GLY A 1 101 ? 6.313 -0.521 1.414 1.00 94.88 101 GLY A CA 1
ATOM 766 C C . GLY A 1 101 ? 5.235 -0.901 2.409 1.00 94.88 101 GLY A C 1
ATOM 767 O O . GLY A 1 101 ? 4.498 -0.058 2.922 1.00 94.88 101 GLY A O 1
ATOM 768 N N . VAL A 1 102 ? 5.191 -2.192 2.700 1.00 96.12 102 VAL A N 1
ATOM 769 C CA . VAL A 1 102 ? 4.247 -2.830 3.612 1.00 96.12 102 VAL A CA 1
ATOM 770 C C . VAL A 1 102 ? 4.966 -3.162 4.911 1.00 96.12 102 VAL A C 1
ATOM 772 O O . VAL A 1 102 ? 6.040 -3.766 4.919 1.00 96.12 102 VAL A O 1
ATOM 775 N N . PHE A 1 103 ? 4.374 -2.760 6.033 1.00 95.25 103 PHE A N 1
ATOM 776 C CA . PHE A 1 103 ? 4.887 -3.081 7.359 1.00 95.25 103 PHE A CA 1
ATOM 777 C C . PHE A 1 103 ? 4.083 -4.216 7.979 1.00 95.25 103 PHE A C 1
ATOM 779 O O . PHE A 1 103 ? 2.929 -4.034 8.354 1.00 95.25 103 PHE A O 1
ATOM 786 N N . ILE A 1 104 ? 4.739 -5.354 8.186 1.00 93.50 104 ILE A N 1
ATOM 787 C CA . ILE A 1 104 ? 4.249 -6.429 9.052 1.00 93.50 104 ILE A CA 1
ATOM 788 C C . ILE A 1 104 ? 5.066 -6.358 10.337 1.00 93.50 104 ILE A C 1
ATOM 790 O O . ILE A 1 104 ? 6.081 -7.028 10.481 1.00 93.50 104 ILE A O 1
ATOM 794 N N . ARG A 1 105 ? 4.682 -5.443 11.238 1.00 88.25 105 ARG A N 1
ATOM 795 C CA . ARG A 1 105 ? 5.360 -5.126 12.520 1.00 88.25 105 ARG A CA 1
ATOM 796 C C . ARG A 1 105 ? 6.787 -4.549 12.423 1.00 88.25 105 ARG A C 1
ATOM 798 O O . ARG A 1 105 ? 7.140 -3.784 13.318 1.00 88.25 105 ARG A O 1
ATOM 805 N N . LYS A 1 106 ? 7.534 -4.845 11.345 1.00 86.31 106 LYS A N 1
ATOM 806 C CA . LYS A 1 106 ? 8.919 -4.489 10.932 1.00 86.31 106 LYS A CA 1
ATOM 807 C C . LYS A 1 106 ? 9.772 -5.764 10.747 1.00 86.31 106 LYS A C 1
ATOM 809 O O . LYS A 1 106 ? 9.570 -6.714 11.497 1.00 86.31 106 LYS A O 1
ATOM 814 N N . PRO A 1 107 ? 10.765 -5.775 9.832 1.00 90.44 107 PRO A N 1
ATOM 815 C CA . PRO A 1 107 ? 11.160 -4.698 8.911 1.00 90.44 107 PRO A CA 1
ATOM 816 C C . PRO A 1 107 ? 10.137 -4.449 7.786 1.00 90.44 107 PRO A C 1
ATOM 818 O O . PRO A 1 107 ? 9.154 -5.170 7.652 1.00 90.44 107 PRO A O 1
ATOM 821 N N . GLN A 1 108 ? 10.333 -3.369 7.023 1.00 92.88 108 GLN A N 1
ATOM 822 C CA . GLN A 1 108 ? 9.475 -3.016 5.888 1.00 92.88 108 GLN A CA 1
ATOM 823 C C . GLN A 1 108 ? 9.736 -3.952 4.704 1.00 92.88 108 GLN A C 1
ATOM 825 O O . GLN A 1 108 ? 10.883 -4.101 4.278 1.00 92.88 108 GLN A O 1
ATOM 830 N N . LEU A 1 109 ? 8.673 -4.501 4.122 1.00 93.69 109 LEU A N 1
ATOM 831 C CA . LEU A 1 109 ? 8.717 -5.107 2.797 1.00 93.69 109 LEU A CA 1
ATOM 832 C C . LEU A 1 109 ? 8.582 -4.000 1.758 1.00 93.69 109 LEU A C 1
ATOM 834 O O . LEU A 1 109 ? 7.626 -3.229 1.792 1.00 93.69 109 LEU A O 1
ATOM 838 N N . GLN A 1 110 ? 9.557 -3.885 0.863 1.00 93.62 110 GLN A N 1
ATOM 839 C CA . GLN A 1 110 ? 9.545 -2.821 -0.134 1.00 93.62 110 GLN A CA 1
ATOM 840 C C . GLN A 1 110 ? 8.443 -3.034 -1.175 1.00 93.62 110 GLN A C 1
ATOM 842 O O . GLN A 1 110 ? 8.149 -4.161 -1.552 1.00 93.62 110 GLN A O 1
ATOM 847 N N . CYS A 1 111 ? 7.839 -1.941 -1.637 1.00 94.75 111 CYS A N 1
ATOM 848 C CA . CYS A 1 111 ? 6.888 -1.908 -2.748 1.00 94.75 111 CYS A CA 1
ATOM 849 C C . CYS A 1 111 ? 7.217 -0.672 -3.581 1.00 94.75 111 CYS A C 1
ATOM 851 O O . CYS A 1 111 ? 6.814 0.443 -3.250 1.00 94.75 111 CYS A O 1
ATOM 853 N N . ARG A 1 112 ? 8.033 -0.849 -4.616 1.00 95.25 112 ARG A N 1
ATOM 854 C CA . ARG A 1 112 ? 8.687 0.259 -5.316 1.00 95.25 112 ARG A CA 1
ATOM 855 C C . ARG A 1 112 ? 8.924 -0.062 -6.783 1.00 95.25 112 ARG A C 1
ATOM 857 O O . ARG A 1 112 ? 8.760 -1.205 -7.212 1.00 95.25 112 ARG A O 1
ATOM 864 N N . ASP A 1 113 ? 9.350 0.941 -7.534 1.00 95.75 113 ASP A N 1
ATOM 865 C CA . ASP A 1 113 ? 9.911 0.751 -8.868 1.00 95.75 113 ASP A CA 1
ATOM 866 C C . ASP A 1 113 ? 11.322 0.170 -8.763 1.00 95.75 113 ASP A C 1
ATOM 868 O O . ASP A 1 113 ? 12.305 0.901 -8.796 1.00 95.75 113 ASP A O 1
ATOM 872 N N . TYR A 1 114 ? 11.438 -1.140 -8.548 1.00 95.19 114 TYR A N 1
ATOM 873 C CA . TYR A 1 114 ? 12.698 -1.773 -8.144 1.00 95.19 114 TYR A CA 1
ATOM 874 C C . TYR A 1 114 ? 13.875 -1.491 -9.081 1.00 95.19 114 TYR A C 1
ATOM 876 O O . TYR A 1 114 ? 14.986 -1.241 -8.610 1.00 95.19 114 TYR A O 1
ATOM 884 N N . LEU A 1 115 ? 13.628 -1.493 -10.394 1.00 93.50 115 LEU A N 1
ATOM 885 C CA . LEU A 1 115 ? 14.679 -1.310 -11.396 1.00 93.50 115 LEU A CA 1
ATOM 886 C C . LEU A 1 115 ? 15.262 0.106 -11.370 1.00 93.50 115 LEU A C 1
ATOM 888 O O . LEU A 1 115 ? 16.410 0.304 -11.769 1.00 93.50 115 LEU A O 1
ATOM 892 N N . VAL A 1 116 ? 14.524 1.087 -10.846 1.00 92.69 116 VAL A N 1
ATOM 893 C CA . VAL A 1 116 ? 14.955 2.488 -10.757 1.00 92.69 116 VAL A CA 1
ATOM 894 C C . VAL A 1 116 ? 15.287 2.863 -9.311 1.00 92.69 116 VAL A C 1
ATOM 896 O O . VAL A 1 116 ? 16.405 3.297 -9.026 1.00 92.69 116 VAL A O 1
ATOM 899 N N . ALA A 1 117 ? 14.369 2.605 -8.384 1.00 87.50 117 ALA A N 1
ATOM 900 C CA . ALA A 1 117 ? 14.474 2.871 -6.958 1.00 87.50 117 ALA A CA 1
ATOM 901 C C . ALA A 1 117 ? 15.111 1.690 -6.199 1.00 87.50 117 ALA A C 1
ATOM 903 O O . ALA A 1 117 ? 14.463 0.707 -5.842 1.00 87.50 117 ALA A O 1
ATOM 904 N N . GLY A 1 118 ? 16.396 1.818 -5.862 1.00 84.31 118 GLY A N 1
ATOM 905 C CA . GLY A 1 118 ? 17.127 0.858 -5.025 1.00 84.31 118 GLY A CA 1
ATOM 906 C C . GLY A 1 118 ? 18.163 0.013 -5.780 1.00 84.31 118 GLY A C 1
ATOM 907 O O . GLY A 1 118 ? 18.437 0.261 -6.960 1.00 84.31 118 GLY A O 1
ATOM 908 N N . PRO A 1 119 ? 18.785 -0.966 -5.094 1.00 91.19 119 PRO A N 1
ATOM 909 C CA . PRO A 1 119 ? 19.944 -1.695 -5.616 1.00 91.19 119 PRO A CA 1
ATOM 910 C C . PRO A 1 119 ? 19.585 -2.835 -6.585 1.00 91.19 119 PRO A C 1
ATOM 912 O O . PRO A 1 119 ? 20.481 -3.456 -7.146 1.00 91.19 119 PRO A O 1
ATOM 915 N N . TYR A 1 120 ? 18.299 -3.143 -6.778 1.00 91.00 120 TYR A N 1
ATOM 916 C CA . TYR A 1 120 ? 17.855 -4.343 -7.490 1.00 91.00 120 TYR A CA 1
ATOM 917 C C . TYR A 1 120 ? 17.620 -4.075 -8.980 1.00 91.00 120 TYR A C 1
ATOM 919 O O . TYR A 1 120 ? 16.609 -3.489 -9.348 1.00 91.00 120 TYR A O 1
ATOM 927 N N . LYS A 1 121 ? 18.529 -4.521 -9.851 1.00 91.12 121 LYS A N 1
ATOM 928 C CA . LYS A 1 121 ? 18.447 -4.248 -11.301 1.00 91.12 121 LYS A CA 1
ATOM 929 C C . LYS A 1 121 ? 18.039 -5.447 -12.164 1.00 91.12 121 LYS A C 1
ATOM 931 O O . LYS A 1 121 ? 17.608 -5.250 -13.290 1.00 91.12 121 LYS A O 1
ATOM 936 N N . ASP A 1 122 ? 18.075 -6.659 -11.607 1.00 92.81 122 ASP A N 1
ATOM 937 C CA . ASP A 1 122 ? 17.929 -7.905 -12.379 1.00 92.81 122 ASP A CA 1
ATOM 938 C C . ASP A 1 122 ? 16.789 -8.810 -11.871 1.00 92.81 122 ASP A C 1
ATOM 940 O O . ASP A 1 122 ? 16.858 -10.044 -11.926 1.00 92.81 122 ASP A O 1
ATOM 944 N N . LEU A 1 123 ? 15.720 -8.216 -11.330 1.00 93.00 123 LEU A N 1
ATOM 945 C CA . LEU A 1 123 ? 14.573 -8.964 -10.807 1.00 93.00 123 LEU A CA 1
ATOM 946 C C . LEU A 1 123 ? 13.726 -9.555 -11.942 1.00 93.00 123 LEU A C 1
ATOM 948 O O . LEU A 1 123 ? 12.798 -8.929 -12.437 1.00 93.00 123 LEU A O 1
ATOM 952 N N . LYS A 1 124 ? 14.000 -10.809 -12.308 1.00 93.25 124 LYS A N 1
ATOM 953 C CA . LYS A 1 124 ? 13.352 -11.501 -13.442 1.00 93.25 124 LYS A CA 1
ATOM 954 C C . LYS A 1 124 ? 11.828 -11.634 -13.349 1.00 93.25 124 LYS A C 1
ATOM 956 O O . LYS A 1 124 ? 11.172 -11.756 -14.375 1.00 93.25 124 LYS A O 1
ATOM 961 N N . LYS A 1 125 ? 11.279 -11.688 -12.132 1.00 94.06 125 LYS A N 1
ATOM 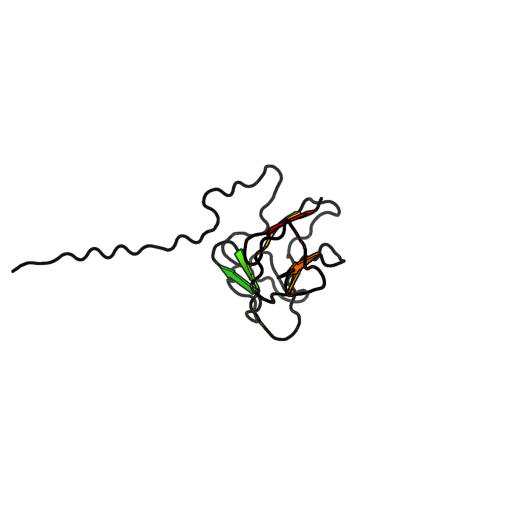962 C CA . LYS A 1 125 ? 9.830 -11.820 -11.893 1.00 94.06 125 LYS A CA 1
ATOM 963 C C . LYS A 1 125 ? 9.133 -10.476 -11.679 1.00 94.06 125 LYS A C 1
ATOM 965 O O . LYS A 1 125 ? 7.909 -10.441 -11.640 1.00 94.06 125 LYS A O 1
ATOM 970 N N . TYR A 1 126 ? 9.898 -9.397 -11.507 1.00 95.62 126 TYR A N 1
ATOM 971 C CA . TYR A 1 126 ? 9.331 -8.073 -11.312 1.00 95.62 126 TYR A CA 1
ATOM 972 C C . TYR A 1 126 ? 8.817 -7.532 -12.644 1.00 95.62 126 TYR A C 1
ATOM 974 O O . TYR A 1 126 ? 9.530 -7.540 -13.648 1.00 95.62 126 TYR A O 1
ATOM 982 N N . LYS A 1 127 ? 7.582 -7.040 -12.636 1.00 96.12 127 LYS A N 1
ATOM 983 C CA . LYS A 1 127 ? 6.933 -6.422 -13.787 1.00 96.12 127 LYS A CA 1
ATOM 984 C C . LYS A 1 127 ? 6.908 -4.912 -13.576 1.00 96.12 127 LYS A C 1
ATOM 986 O O . LYS A 1 127 ? 6.108 -4.402 -12.792 1.00 96.12 127 LYS A O 1
ATOM 991 N N . ALA A 1 128 ? 7.823 -4.202 -14.230 1.00 95.75 128 ALA A N 1
ATOM 992 C CA . ALA A 1 128 ? 7.927 -2.751 -14.111 1.00 95.75 128 ALA A CA 1
ATOM 993 C C . ALA A 1 128 ? 6.620 -2.068 -14.551 1.00 95.75 128 ALA A C 1
ATOM 995 O O . ALA A 1 128 ? 6.066 -2.401 -15.596 1.00 95.75 128 ALA A O 1
ATOM 996 N N . GLN A 1 129 ? 6.122 -1.141 -13.724 1.00 96.19 129 GLN A N 1
ATOM 997 C CA . GLN A 1 129 ? 4.888 -0.366 -13.942 1.00 96.19 129 GLN A CA 1
ATOM 998 C C . GLN A 1 129 ? 3.602 -1.193 -14.113 1.00 96.19 129 GLN A C 1
ATOM 1000 O O . GLN A 1 129 ? 2.551 -0.643 -14.447 1.00 96.19 129 GLN A O 1
ATOM 1005 N N . ASP A 1 130 ? 3.652 -2.484 -13.803 1.00 96.69 130 ASP A N 1
ATOM 1006 C CA . ASP A 1 130 ? 2.515 -3.395 -13.844 1.00 96.69 130 ASP A CA 1
ATOM 1007 C C . ASP A 1 130 ? 2.244 -3.983 -12.447 1.00 96.69 130 ASP A C 1
ATOM 1009 O O . ASP A 1 130 ? 2.959 -3.705 -11.476 1.00 96.69 130 ASP A O 1
ATOM 1013 N N . TRP A 1 131 ? 1.169 -4.750 -12.313 1.00 95.56 131 TRP A N 1
ATOM 1014 C CA . TRP A 1 131 ? 0.756 -5.378 -11.063 1.00 95.56 131 TRP A CA 1
ATOM 1015 C C . TRP A 1 131 ? 1.717 -6.484 -10.643 1.00 95.56 131 TRP A C 1
ATOM 1017 O O . TRP A 1 131 ? 1.988 -7.403 -11.407 1.00 95.56 131 TRP A O 1
ATOM 1027 N N . ASN A 1 132 ? 2.224 -6.424 -9.420 1.00 96.19 132 ASN A N 1
ATOM 1028 C CA . ASN A 1 132 ? 3.105 -7.415 -8.813 1.00 96.19 132 ASN A CA 1
ATOM 1029 C C . ASN A 1 132 ? 2.464 -7.934 -7.527 1.00 96.19 132 ASN A C 1
ATOM 1031 O O . ASN A 1 132 ? 1.870 -7.155 -6.789 1.00 96.19 132 ASN A O 1
ATOM 1035 N N . GLU A 1 133 ? 2.627 -9.221 -7.241 1.00 94.94 133 GLU A N 1
ATOM 1036 C CA . GLU A 1 133 ? 2.067 -9.855 -6.047 1.00 94.94 133 GLU A CA 1
ATOM 1037 C C . GLU A 1 133 ? 3.102 -9.932 -4.918 1.00 94.94 133 GLU A C 1
ATOM 1039 O O . GLU A 1 133 ? 4.295 -10.153 -5.153 1.00 94.94 133 GLU A O 1
ATOM 1044 N N . ILE A 1 134 ? 2.630 -9.754 -3.687 1.00 94.06 134 ILE A N 1
ATOM 1045 C CA . ILE A 1 134 ? 3.335 -10.085 -2.452 1.00 94.06 134 ILE A CA 1
ATOM 1046 C C . ILE A 1 134 ? 2.465 -11.068 -1.672 1.00 94.06 134 ILE A C 1
ATOM 1048 O O . ILE A 1 134 ? 1.309 -10.779 -1.366 1.00 94.06 134 ILE A O 1
ATOM 1052 N N . GLU A 1 135 ? 3.069 -12.191 -1.298 1.00 95.06 135 GLU A N 1
ATOM 1053 C CA . GLU A 1 135 ? 2.490 -13.214 -0.433 1.00 95.06 135 GLU A CA 1
ATOM 1054 C C . GLU A 1 135 ? 3.402 -13.397 0.790 1.00 95.06 135 GLU A C 1
ATOM 1056 O O . GLU A 1 135 ? 4.623 -13.522 0.656 1.00 95.06 135 GLU A O 1
ATOM 1061 N N . VAL A 1 136 ? 2.821 -13.359 1.990 1.00 93.69 136 VAL A N 1
ATOM 1062 C CA . VAL A 1 136 ? 3.509 -13.564 3.272 1.00 93.69 136 VAL A CA 1
ATOM 1063 C C . VAL A 1 136 ? 2.715 -14.569 4.093 1.00 93.69 136 VAL A C 1
ATOM 1065 O O . VAL A 1 136 ? 1.512 -14.385 4.274 1.00 93.69 136 VAL A O 1
ATOM 1068 N N . ILE A 1 137 ? 3.400 -15.600 4.590 1.00 91.88 137 ILE A N 1
ATOM 1069 C CA . ILE A 1 137 ? 2.844 -16.736 5.337 1.00 91.88 137 ILE A CA 1
ATOM 1070 C C . ILE A 1 137 ? 3.492 -16.793 6.717 1.00 91.88 137 ILE A C 1
ATOM 1072 O O . ILE A 1 137 ? 4.731 -16.604 6.777 1.00 91.88 137 ILE A O 1
#

Foldseek 3Di:
DDDDDDDPPPPDPQQPPPPDDDDDPPDDDPFPQQAQAQKDFPPGDGCPPHQADPVRQWGRDSRDIDGDDDPDDGDMDGNDDDDPDDKDKDKDFEDVQDWDFDDPVDDTHTDYQQCHPDDDNPPPQDDHRDIDMDIDD

Sequence (137 aa):
MNATLITLTLSLAISQADAGFVLEPGFKLLLNGKDLTGWRYSNGPAFDGKANASDGRYSAKDGKIIVNPGKGTAQMWTVQEFPTDFHLKLEFRAEVNADSGVFIRKPQLQCRDYLVAGPYKDLKKYKAQDWNEIEVI

pLDDT: mean 87.05, std 17.97, range [35.41, 98.5]

Radius of gyration: 18.79 Å; chains: 1; bounding box: 58×38×58 Å